Protein AF-A0AAW3I1F4-F1 (afdb_monomer_lite)

Foldseek 3Di:
DPDDDPPDDDDDPVVVVVVVVVLVPDPPRDDDDPVNVVPDDDDPDPPPPDPDPDPDDDD

Organism: NCBI:txid217203

pLDDT: mean 82.04, std 13.75, range [54.84, 96.81]

Radius of gyration: 16.67 Å; chains: 1; bounding box: 30×34×42 Å

Structure (mmCIF, N/CA/C/O backbone):
data_AF-A0AAW3I1F4-F1
#
_entry.id   AF-A0AAW3I1F4-F1
#
loop_
_atom_site.group_PDB
_atom_site.id
_atom_site.type_symbol
_atom_site.label_atom_id
_atom_site.label_alt_id
_atom_site.label_comp_id
_atom_site.label_asym_id
_atom_site.label_entity_id
_atom_site.label_seq_id
_atom_site.pdbx_PDB_ins_code
_atom_site.Cartn_x
_atom_site.Cartn_y
_atom_site.Cartn_z
_atom_site.occupancy
_atom_site.B_iso_or_equiv
_atom_site.auth_seq_id
_atom_site.auth_comp_id
_atom_site.auth_asym_id
_atom_site.auth_atom_id
_atom_site.pdbx_PDB_model_num
ATOM 1 N N . MET A 1 1 ? -15.444 -13.143 -7.148 1.00 54.84 1 MET A N 1
ATOM 2 C CA . MET A 1 1 ? -14.493 -13.065 -6.020 1.00 54.84 1 MET A CA 1
ATOM 3 C C . MET A 1 1 ? -14.900 -14.105 -4.989 1.00 54.84 1 MET A C 1
ATOM 5 O O . MET A 1 1 ? -16.096 -14.194 -4.720 1.00 54.84 1 MET A O 1
ATOM 9 N N . PRO A 1 2 ? -13.981 -14.952 -4.493 1.00 70.69 2 PRO A N 1
ATOM 10 C CA . PRO A 1 2 ? -14.307 -15.877 -3.413 1.00 70.69 2 PRO A CA 1
ATOM 11 C C . PRO A 1 2 ? -14.795 -15.089 -2.194 1.00 70.69 2 PRO A C 1
ATOM 13 O O . PRO A 1 2 ? -14.351 -13.967 -1.955 1.00 70.69 2 PRO A O 1
ATOM 16 N N . LYS A 1 3 ? -15.747 -15.659 -1.453 1.00 82.75 3 LYS A N 1
ATOM 17 C CA . LYS A 1 3 ? -16.279 -15.029 -0.242 1.00 82.75 3 LYS A CA 1
ATOM 18 C C . LYS A 1 3 ? -15.164 -14.947 0.800 1.00 82.75 3 LYS A C 1
ATOM 20 O O . LYS A 1 3 ? -14.484 -15.945 1.042 1.00 82.75 3 LYS A O 1
ATOM 25 N N . LEU A 1 4 ? -14.982 -13.767 1.390 1.00 86.06 4 LEU A N 1
ATOM 26 C CA . LEU A 1 4 ? -14.069 -13.573 2.514 1.00 86.06 4 LEU A CA 1
ATOM 27 C C . LEU A 1 4 ? -14.502 -14.462 3.688 1.00 86.06 4 LEU A C 1
ATOM 29 O O . LEU A 1 4 ? -15.691 -14.742 3.864 1.00 86.06 4 LEU A O 1
ATOM 33 N N . LYS A 1 5 ? -13.530 -14.931 4.475 1.00 87.81 5 LYS A N 1
ATOM 34 C CA . LYS A 1 5 ? -13.814 -15.735 5.668 1.00 87.81 5 LYS A CA 1
ATOM 35 C C . LYS A 1 5 ? -14.552 -14.876 6.697 1.00 87.81 5 LYS A C 1
ATOM 37 O O . LYS A 1 5 ? -14.343 -13.664 6.772 1.00 87.81 5 LYS A O 1
ATOM 42 N N . GLN A 1 6 ? -15.400 -15.504 7.502 1.00 85.88 6 GLN A N 1
ATOM 43 C CA . GLN A 1 6 ? -16.054 -14.817 8.612 1.00 85.88 6 GLN A CA 1
ATOM 44 C C . GLN A 1 6 ? -14.992 -14.260 9.573 1.00 85.88 6 GLN A C 1
ATOM 46 O O . GLN A 1 6 ? -14.015 -14.945 9.864 1.00 85.88 6 GLN A O 1
ATOM 51 N N . GLY A 1 7 ? -15.173 -13.015 10.019 1.00 86.38 7 GLY A N 1
ATOM 52 C CA . GLY A 1 7 ? -14.186 -12.305 10.839 1.00 86.38 7 GLY A CA 1
ATOM 53 C C . GLY A 1 7 ? -13.089 -11.584 10.048 1.00 86.38 7 GLY A C 1
ATOM 54 O O . GLY A 1 7 ? -12.178 -11.042 10.659 1.00 86.38 7 GLY A O 1
ATOM 55 N N . THR A 1 8 ? -13.153 -11.548 8.710 1.00 90.62 8 THR A N 1
ATOM 56 C CA . THR A 1 8 ? -12.222 -10.718 7.927 1.00 90.62 8 THR A CA 1
ATOM 57 C C . THR A 1 8 ? -12.486 -9.241 8.213 1.00 90.62 8 THR A C 1
ATOM 59 O O . THR A 1 8 ? -13.582 -8.750 7.943 1.00 90.62 8 THR A O 1
ATOM 62 N N . ILE A 1 9 ? -11.476 -8.544 8.728 1.00 91.19 9 ILE A N 1
ATOM 63 C CA . ILE A 1 9 ? -11.500 -7.098 8.950 1.00 91.19 9 ILE A CA 1
ATOM 64 C C . ILE A 1 9 ? -10.989 -6.429 7.677 1.00 91.19 9 ILE A C 1
ATOM 66 O O . ILE A 1 9 ? -9.917 -6.771 7.179 1.00 91.19 9 ILE A O 1
ATOM 70 N N . VAL A 1 10 ? -11.780 -5.509 7.133 1.00 91.94 10 VAL A N 1
ATOM 71 C CA . VAL A 1 10 ? -11.380 -4.665 6.004 1.00 91.94 10 VAL A CA 1
ATOM 72 C C . VAL A 1 10 ? -10.956 -3.316 6.583 1.00 91.94 10 VAL A C 1
ATOM 74 O O . VAL A 1 10 ? -11.736 -2.769 7.365 1.00 91.94 10 VAL A O 1
ATOM 77 N N . PRO A 1 11 ? -9.766 -2.793 6.235 1.00 93.00 11 PRO A N 1
ATOM 78 C CA . PRO A 1 11 ? -9.330 -1.484 6.701 1.00 93.00 11 PRO A CA 1
ATOM 79 C C . PRO A 1 11 ? -10.345 -0.392 6.361 1.00 93.00 11 PRO A C 1
ATOM 81 O O . PRO A 1 11 ? -10.993 -0.417 5.309 1.00 93.00 11 PRO A O 1
ATOM 84 N N . THR A 1 12 ? -10.466 0.589 7.246 1.00 96.06 12 THR A N 1
ATOM 85 C CA . THR A 1 12 ? -11.077 1.875 6.908 1.00 96.06 12 THR A CA 1
ATOM 86 C C . THR A 1 12 ? -10.215 2.616 5.886 1.00 96.06 12 THR A C 1
ATOM 88 O O . THR A 1 12 ? -9.052 2.280 5.670 1.00 96.06 12 THR A O 1
ATOM 91 N N . GLN A 1 13 ? -10.764 3.655 5.255 1.00 96.25 13 GLN A N 1
ATOM 92 C CA . GLN A 1 13 ? -10.006 4.448 4.284 1.00 96.25 13 GLN A CA 1
ATOM 93 C C . GLN A 1 13 ? -8.752 5.085 4.906 1.00 96.25 13 GLN A C 1
ATOM 95 O O . GLN A 1 13 ? -7.695 5.083 4.288 1.00 96.25 13 GLN A O 1
ATOM 100 N N . GLU A 1 14 ? -8.852 5.598 6.134 1.00 96.25 14 GLU A N 1
ATOM 101 C CA . GLU A 1 14 ? -7.709 6.185 6.840 1.00 96.25 14 GLU A CA 1
ATOM 102 C C . GLU A 1 14 ? -6.613 5.144 7.108 1.00 96.25 14 GLU A C 1
ATOM 104 O O . GLU A 1 14 ? -5.427 5.421 6.915 1.00 96.25 14 GLU A O 1
ATOM 109 N N . GLU A 1 15 ? -7.008 3.938 7.519 1.00 95.62 15 GLU A N 1
ATOM 110 C CA . GLU A 1 15 ? -6.085 2.826 7.747 1.00 95.62 15 GLU A CA 1
ATOM 111 C C . GLU A 1 15 ? -5.442 2.354 6.441 1.00 95.62 15 GLU A C 1
ATOM 113 O O . GLU A 1 15 ? -4.235 2.129 6.411 1.00 95.62 15 GLU A O 1
ATOM 118 N N . ASP A 1 16 ? -6.205 2.264 5.351 1.00 96.44 16 ASP A N 1
ATOM 119 C CA . ASP A 1 16 ? -5.684 1.922 4.025 1.00 96.44 16 ASP A CA 1
ATOM 120 C C . ASP A 1 16 ? -4.656 2.959 3.547 1.00 96.44 16 ASP A C 1
ATOM 122 O O . ASP A 1 16 ? -3.550 2.616 3.127 1.00 96.44 16 ASP A O 1
ATOM 126 N N . GLU A 1 17 ? -4.958 4.250 3.705 1.00 95.69 17 GLU A N 1
ATOM 127 C CA . GLU A 1 17 ? -4.021 5.331 3.401 1.00 95.69 17 GLU A CA 1
ATOM 128 C C . GLU A 1 17 ? -2.766 5.269 4.284 1.00 95.69 17 GLU A C 1
ATOM 130 O O . GLU A 1 17 ? -1.659 5.503 3.797 1.00 95.69 17 GLU A O 1
ATOM 135 N N . ALA A 1 18 ? -2.903 4.945 5.572 1.00 96.81 18 ALA A N 1
ATOM 136 C CA . ALA A 1 18 ? -1.768 4.780 6.474 1.00 96.81 18 ALA A CA 1
ATOM 137 C C . ALA A 1 18 ? -0.879 3.591 6.079 1.00 96.81 18 ALA A C 1
ATOM 139 O O . ALA A 1 18 ? 0.346 3.730 6.073 1.00 96.81 18 ALA A O 1
ATOM 140 N N . ILE A 1 19 ? -1.481 2.463 5.692 1.00 94.62 19 ILE A N 1
ATOM 141 C CA . ILE A 1 19 ? -0.779 1.284 5.172 1.00 94.62 19 ILE A CA 1
ATOM 142 C C . ILE A 1 19 ? -0.011 1.656 3.899 1.00 94.62 19 ILE A C 1
ATOM 144 O O . ILE A 1 19 ? 1.194 1.419 3.822 1.00 94.62 19 ILE A O 1
ATOM 148 N N . ASN A 1 20 ? -0.668 2.319 2.944 1.00 94.50 20 ASN A N 1
ATOM 149 C CA . ASN A 1 20 ? -0.048 2.743 1.687 1.00 94.50 20 ASN A CA 1
ATOM 150 C C . ASN A 1 20 ? 1.116 3.723 1.912 1.00 94.50 20 ASN A C 1
ATOM 152 O O . ASN A 1 20 ? 2.162 3.596 1.275 1.00 94.50 20 ASN A O 1
ATOM 156 N N . ARG A 1 21 ? 0.986 4.667 2.857 1.00 94.12 21 ARG A N 1
ATOM 157 C CA . ARG A 1 21 ? 2.0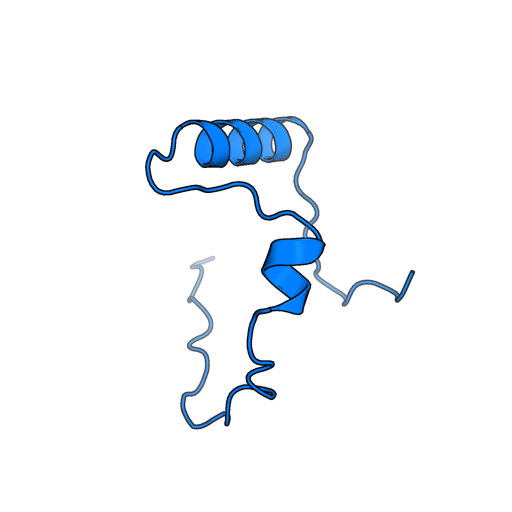96 5.555 3.250 1.00 94.12 21 ARG A CA 1
ATOM 158 C C . ARG A 1 21 ? 3.269 4.784 3.852 1.00 94.12 21 ARG A C 1
ATOM 160 O O . ARG A 1 21 ? 4.411 5.131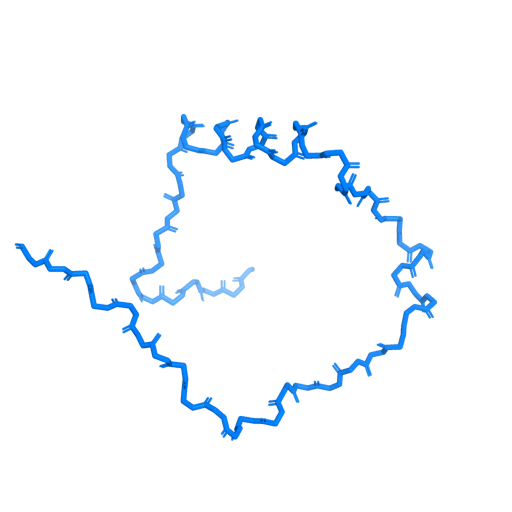 3.572 1.00 94.12 21 ARG A O 1
ATOM 167 N N . GLY A 1 22 ? 2.992 3.772 4.673 1.00 94.25 22 GLY A N 1
ATOM 168 C CA . GLY A 1 22 ? 4.019 2.919 5.269 1.00 94.25 22 GLY A CA 1
ATOM 169 C C . GLY A 1 22 ? 4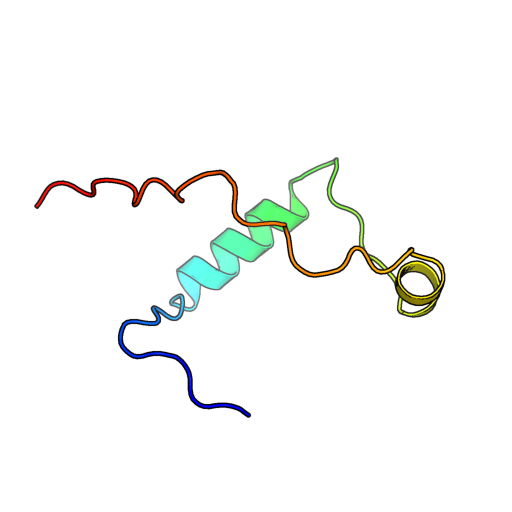.812 2.149 4.214 1.00 94.25 22 GLY A C 1
ATOM 170 O O . GLY A 1 22 ? 6.036 2.203 4.224 1.00 94.25 22 GLY A O 1
ATOM 171 N N . ILE A 1 23 ? 4.112 1.519 3.266 1.00 94.56 23 ILE A N 1
ATOM 172 C CA . ILE A 1 23 ? 4.717 0.793 2.137 1.00 94.56 23 ILE A CA 1
ATOM 173 C C . ILE A 1 23 ? 5.592 1.737 1.296 1.00 94.56 23 ILE A C 1
ATOM 175 O O . ILE A 1 23 ? 6.725 1.405 0.973 1.00 94.56 23 ILE A O 1
ATOM 179 N N . ALA A 1 24 ? 5.104 2.944 0.989 1.00 91.69 24 ALA A N 1
ATOM 180 C CA . ALA A 1 24 ? 5.846 3.918 0.185 1.00 91.69 24 ALA A CA 1
ATOM 181 C C . ALA A 1 24 ? 7.070 4.526 0.897 1.00 91.69 24 ALA A C 1
ATOM 183 O O . ALA A 1 24 ? 7.989 5.006 0.234 1.00 91.69 24 ALA A O 1
ATOM 184 N N . ALA A 1 25 ? 7.072 4.560 2.232 1.00 93.62 25 ALA A N 1
ATOM 185 C CA . ALA A 1 25 ? 8.186 5.074 3.028 1.00 93.62 25 ALA A CA 1
ATOM 186 C C . ALA A 1 25 ? 9.303 4.038 3.242 1.00 93.62 25 ALA A C 1
ATOM 188 O O . ALA A 1 25 ? 10.397 4.408 3.673 1.00 93.62 25 ALA A O 1
ATOM 189 N N . ASP A 1 26 ? 9.033 2.761 2.970 1.00 94.56 26 ASP A N 1
ATOM 190 C CA . ASP A 1 26 ? 9.996 1.681 3.129 1.00 94.56 26 ASP A CA 1
ATOM 191 C C . ASP A 1 26 ? 10.989 1.655 1.956 1.00 94.56 26 ASP A C 1
ATOM 193 O O . ASP A 1 26 ? 10.628 1.426 0.802 1.00 94.56 26 ASP A O 1
ATOM 197 N N . VAL A 1 27 ? 12.265 1.894 2.267 1.00 92.56 27 VAL A N 1
ATOM 198 C CA . VAL A 1 27 ? 13.367 1.946 1.292 1.00 92.56 27 VAL A CA 1
ATOM 199 C C . VAL A 1 27 ? 13.622 0.581 0.650 1.00 92.56 27 VAL A C 1
ATOM 201 O O . VAL A 1 27 ? 14.072 0.524 -0.494 1.00 92.56 27 VAL A O 1
ATOM 204 N N . ASP A 1 28 ? 13.320 -0.507 1.361 1.00 92.81 28 ASP A N 1
ATOM 205 C CA . ASP A 1 28 ? 13.531 -1.871 0.875 1.00 92.81 28 ASP A CA 1
ATOM 206 C C . ASP A 1 28 ? 12.321 -2.402 0.082 1.00 92.81 28 ASP A C 1
ATOM 208 O O . ASP A 1 28 ? 12.387 -3.477 -0.527 1.00 92.81 28 ASP A O 1
ATOM 212 N N . THR A 1 29 ? 11.216 -1.651 0.031 1.00 92.19 29 THR A N 1
ATOM 213 C CA . THR A 1 29 ? 10.042 -2.020 -0.762 1.00 92.19 29 THR A CA 1
ATOM 214 C C . THR A 1 29 ? 10.291 -1.776 -2.255 1.00 92.19 29 THR A C 1
ATOM 216 O O . THR A 1 29 ? 10.597 -0.669 -2.693 1.00 92.19 29 THR A O 1
ATOM 219 N N . CYS A 1 30 ? 10.126 -2.827 -3.067 1.00 87.38 30 CYS A N 1
ATOM 220 C CA . CYS A 1 30 ? 10.254 -2.781 -4.526 1.00 87.38 30 CYS A CA 1
ATOM 221 C C . CYS A 1 30 ? 8.945 -3.186 -5.216 1.00 87.38 30 CYS A C 1
ATOM 223 O O . CYS A 1 30 ? 8.345 -4.207 -4.877 1.00 87.38 30 CYS A O 1
ATOM 225 N N . GLU A 1 31 ? 8.557 -2.445 -6.254 1.00 88.25 31 GLU A N 1
ATOM 226 C CA . GLU A 1 31 ? 7.441 -2.811 -7.131 1.00 88.25 31 GLU A CA 1
ATOM 227 C C . GLU A 1 31 ? 7.849 -3.943 -8.088 1.00 88.25 31 GLU A C 1
AT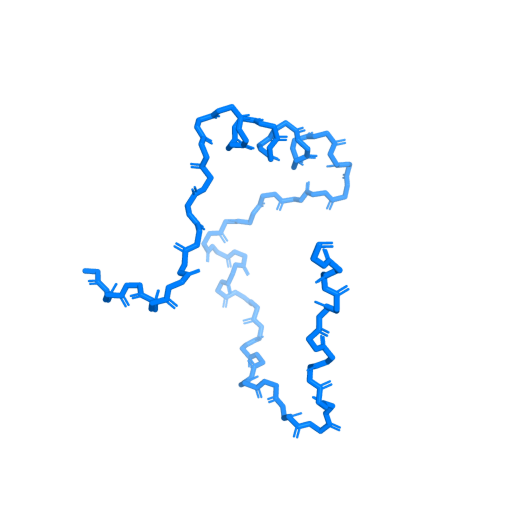OM 229 O O . GLU A 1 31 ? 8.863 -3.851 -8.783 1.00 88.25 31 GLU A O 1
ATOM 234 N N . LEU A 1 32 ? 7.056 -5.017 -8.149 1.00 88.69 32 LEU A N 1
ATOM 235 C CA . LEU A 1 32 ? 7.323 -6.177 -9.007 1.00 88.69 32 LEU A CA 1
ATOM 236 C C . LEU A 1 32 ? 6.436 -6.161 -10.253 1.00 88.69 32 LEU A C 1
ATOM 238 O O . LEU A 1 32 ? 5.208 -6.149 -10.159 1.00 88.69 32 LEU A O 1
ATOM 242 N N . SER A 1 33 ? 7.043 -6.249 -11.438 1.00 88.94 33 S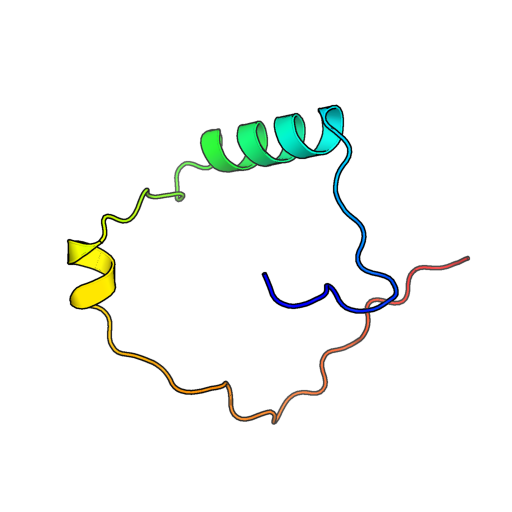ER A N 1
ATOM 243 C CA . SER A 1 33 ? 6.285 -6.409 -12.678 1.00 88.94 33 SER A CA 1
ATOM 244 C C . SER A 1 33 ? 5.824 -7.858 -12.875 1.00 88.94 33 SER A C 1
ATOM 246 O O . SER A 1 33 ? 6.375 -8.810 -12.316 1.00 88.94 33 SER A O 1
ATOM 248 N N . ALA A 1 34 ? 4.841 -8.066 -13.755 1.00 87.31 34 ALA A N 1
ATOM 249 C CA . ALA A 1 34 ? 4.386 -9.412 -14.113 1.00 87.31 34 ALA A CA 1
ATOM 250 C C . ALA A 1 34 ? 5.513 -10.294 -14.694 1.00 87.31 34 ALA A C 1
ATOM 252 O O . ALA A 1 34 ? 5.487 -11.518 -14.543 1.00 87.31 34 ALA A O 1
ATOM 253 N N . THR A 1 35 ? 6.506 -9.683 -15.347 1.00 87.94 35 THR A N 1
ATOM 254 C CA . THR A 1 35 ? 7.677 -10.386 -15.884 1.00 87.94 35 THR A CA 1
ATOM 255 C C . THR A 1 35 ? 8.583 -10.878 -14.760 1.00 87.94 35 THR A C 1
ATOM 257 O O . THR A 1 35 ? 9.021 -12.027 -14.807 1.00 87.94 35 THR A O 1
ATOM 260 N N . ASP A 1 36 ? 8.797 -10.061 -13.726 1.00 87.94 36 ASP A N 1
ATOM 261 C CA . ASP A 1 36 ? 9.618 -10.423 -12.563 1.00 87.94 36 ASP A CA 1
ATOM 262 C C . ASP A 1 36 ? 8.993 -11.597 -11.809 1.00 87.94 36 ASP A C 1
ATOM 264 O O . ASP A 1 36 ? 9.650 -12.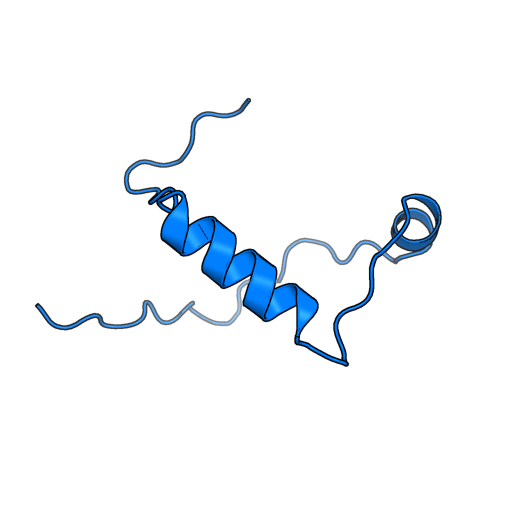606 -11.547 1.00 87.94 36 ASP A O 1
ATOM 268 N N . VAL A 1 37 ? 7.678 -11.531 -11.575 1.00 88.50 37 VAL A N 1
ATOM 269 C CA . VAL A 1 37 ? 6.917 -12.604 -10.919 1.00 88.50 37 VAL A CA 1
ATOM 270 C C . VAL A 1 37 ? 6.957 -13.906 -11.728 1.00 88.50 37 VAL A C 1
ATOM 272 O O . VAL A 1 37 ? 7.011 -14.994 -11.153 1.00 88.50 37 VAL A O 1
ATOM 275 N N . LYS A 1 38 ? 6.967 -13.833 -13.066 1.00 86.19 38 LYS A N 1
ATOM 276 C CA . LYS A 1 38 ? 7.024 -15.022 -13.936 1.00 86.19 38 LYS A CA 1
ATOM 277 C C . LYS A 1 38 ? 8.352 -15.774 -13.826 1.00 86.19 38 LYS A C 1
ATOM 279 O O . LYS A 1 38 ? 8.363 -16.995 -13.984 1.00 86.19 38 LYS A O 1
ATOM 284 N N . GLN A 1 39 ? 9.443 -15.060 -13.565 1.00 88.19 39 GLN A N 1
ATOM 285 C CA . GLN A 1 39 ? 10.780 -15.641 -13.427 1.00 88.19 39 GLN A CA 1
ATOM 286 C C . GLN A 1 39 ? 11.015 -16.246 -12.033 1.00 88.19 39 GLN A C 1
ATOM 288 O O . GLN A 1 39 ? 11.942 -17.038 -11.853 1.00 88.19 39 GLN A O 1
ATOM 293 N N . MET A 1 40 ? 10.176 -15.919 -11.045 1.00 86.56 40 MET A N 1
ATOM 294 C CA . MET A 1 40 ? 10.287 -16.461 -9.693 1.00 86.56 40 MET A CA 1
ATOM 295 C C . MET A 1 40 ? 9.858 -17.931 -9.625 1.00 86.56 40 MET A C 1
ATOM 297 O O . MET A 1 40 ? 8.854 -18.367 -10.195 1.00 86.56 40 MET A O 1
ATOM 301 N N . LYS A 1 41 ? 10.615 -18.724 -8.861 1.00 84.88 41 LYS A N 1
ATOM 302 C CA . LYS A 1 41 ? 10.277 -20.125 -8.609 1.00 84.88 41 LYS A CA 1
ATOM 303 C C . LYS A 1 41 ? 9.078 -20.200 -7.667 1.00 84.88 41 LYS A C 1
ATOM 305 O O . LYS A 1 41 ? 9.130 -19.698 -6.549 1.00 84.88 41 LYS A O 1
ATOM 310 N N . LYS A 1 42 ? 8.027 -20.910 -8.080 1.00 82.44 42 LYS A N 1
ATOM 311 C CA . LYS A 1 42 ? 6.897 -21.232 -7.202 1.00 82.44 42 LYS A CA 1
ATOM 312 C C . LYS A 1 42 ? 7.378 -22.134 -6.069 1.00 82.44 42 LYS A C 1
ATOM 314 O O . LYS A 1 42 ? 7.679 -23.309 -6.282 1.00 82.44 42 LYS A O 1
ATOM 319 N N . LEU A 1 43 ? 7.451 -21.580 -4.868 1.00 78.50 43 LEU A N 1
ATOM 320 C CA . LEU A 1 43 ? 7.568 -22.355 -3.646 1.00 78.50 43 LEU A CA 1
ATOM 321 C C . LEU A 1 43 ? 6.146 -22.829 -3.326 1.00 78.50 43 LEU A C 1
ATOM 323 O O . LEU A 1 43 ? 5.237 -22.013 -3.205 1.00 78.50 43 LEU A O 1
ATOM 327 N N . GLY A 1 44 ? 5.920 -24.145 -3.322 1.00 76.62 44 GLY A N 1
ATOM 328 C CA . GLY A 1 44 ? 4.624 -24.720 -2.949 1.00 76.62 44 GLY A CA 1
ATOM 329 C C . GLY A 1 44 ? 4.190 -24.279 -1.542 1.00 76.62 44 GLY A C 1
ATOM 330 O O . GLY A 1 44 ? 4.964 -23.619 -0.846 1.00 76.62 44 GLY A O 1
ATOM 331 N N . PRO A 1 45 ? 2.973 -24.637 -1.099 1.00 74.94 45 PRO A N 1
ATOM 332 C CA . PRO A 1 45 ? 2.488 -24.225 0.213 1.00 74.94 45 PRO A CA 1
ATOM 333 C C . PRO A 1 45 ? 3.517 -24.576 1.300 1.00 74.94 45 PRO A C 1
ATOM 335 O O . PRO A 1 45 ? 4.123 -25.656 1.232 1.00 74.94 45 PRO A O 1
ATOM 338 N N . PRO A 1 46 ? 3.746 -23.682 2.278 1.00 69.00 46 PRO A N 1
ATOM 339 C CA . PRO A 1 46 ? 4.672 -23.960 3.362 1.00 69.00 46 PRO A CA 1
ATOM 340 C C . PRO A 1 46 ? 4.267 -25.269 4.042 1.00 69.00 46 PRO A C 1
ATOM 342 O O . PRO A 1 46 ? 3.096 -25.492 4.356 1.00 69.00 46 PRO A O 1
ATOM 345 N N . LYS A 1 47 ? 5.240 -26.164 4.243 1.00 66.12 47 LYS A N 1
ATOM 346 C CA . LYS A 1 47 ? 5.033 -27.373 5.041 1.00 66.12 47 LYS A CA 1
ATOM 347 C C . LYS A 1 47 ? 4.775 -26.901 6.469 1.00 66.12 47 LYS A C 1
ATOM 349 O O . LYS A 1 47 ? 5.699 -26.418 7.117 1.00 66.12 47 LYS A O 1
ATOM 354 N N . ALA A 1 48 ? 3.527 -26.975 6.920 1.00 58.91 48 ALA A N 1
ATOM 355 C CA . ALA A 1 48 ? 3.126 -26.587 8.265 1.00 58.91 48 ALA A CA 1
ATOM 356 C C . ALA A 1 48 ? 3.831 -27.485 9.297 1.00 58.91 48 ALA A C 1
ATOM 358 O O . ALA A 1 48 ? 3.338 -28.553 9.639 1.00 58.91 48 ALA A O 1
ATOM 359 N N . ASN A 1 49 ? 5.021 -27.080 9.741 1.00 56.72 49 ASN A N 1
ATOM 360 C CA . ASN A 1 49 ? 5.742 -27.694 10.861 1.00 56.72 49 ASN A CA 1
ATOM 361 C C . ASN A 1 49 ? 5.931 -26.712 12.030 1.00 56.72 49 ASN A C 1
ATOM 363 O O . ASN A 1 49 ? 6.610 -27.024 13.001 1.00 56.72 49 ASN A O 1
ATOM 367 N N . VAL A 1 50 ? 5.335 -25.524 11.932 1.00 59.00 50 VAL A N 1
ATOM 368 C CA . VAL A 1 50 ? 5.271 -24.527 13.002 1.00 59.00 50 VAL A CA 1
ATOM 369 C C . VAL A 1 50 ? 3.800 -24.163 13.192 1.00 59.00 50 VAL A C 1
ATOM 371 O O . VAL A 1 50 ? 3.175 -23.716 12.226 1.00 59.00 50 VAL A O 1
ATOM 374 N N . PRO A 1 51 ? 3.219 -24.393 14.383 1.00 55.25 51 PRO A N 1
ATOM 375 C CA . PRO A 1 51 ? 1.940 -23.800 14.743 1.00 55.25 51 PRO A CA 1
ATOM 376 C C . PRO A 1 51 ? 2.051 -22.282 14.573 1.00 55.25 51 PRO A C 1
ATOM 378 O O . PRO A 1 51 ? 2.998 -21.682 15.077 1.00 55.25 51 PRO A O 1
ATOM 381 N N . GLN A 1 52 ? 1.125 -21.661 13.840 1.00 62.28 52 GLN A N 1
ATOM 382 C CA . GLN A 1 52 ? 0.983 -20.208 13.903 1.00 62.28 52 GLN A CA 1
ATOM 383 C C . GLN A 1 52 ? 0.533 -19.889 15.331 1.00 62.28 52 GLN A C 1
ATOM 385 O O . GLN A 1 52 ? -0.581 -20.252 15.704 1.00 62.28 52 GLN A O 1
ATOM 390 N N . GLU A 1 53 ? 1.405 -19.286 16.141 1.00 59.88 53 GLU A N 1
ATOM 391 C CA . GLU A 1 53 ? 0.973 -18.659 17.388 1.00 59.88 53 GLU A CA 1
ATOM 392 C C . GLU A 1 53 ? -0.059 -17.595 17.020 1.00 59.88 53 GLU A C 1
ATOM 394 O O . GLU A 1 53 ? 0.234 -16.631 16.310 1.00 59.88 53 GLU A O 1
ATOM 399 N N . GLU A 1 54 ? -1.299 -17.826 17.438 1.00 66.75 54 GLU A N 1
ATOM 400 C CA . GLU A 1 54 ? -2.342 -16.818 17.395 1.00 66.75 54 GLU A CA 1
ATOM 401 C C . GLU A 1 54 ? -1.901 -15.698 18.348 1.00 66.75 54 GLU A C 1
ATOM 403 O O . GLU A 1 54 ? -1.678 -15.974 19.532 1.00 66.75 54 GLU A O 1
ATOM 408 N N . PRO A 1 55 ? -1.682 -14.459 17.869 1.00 58.41 55 PRO A N 1
ATOM 409 C CA . PRO A 1 55 ? -1.280 -13.380 18.753 1.00 58.41 55 PRO A CA 1
ATOM 410 C C . PRO A 1 55 ? -2.397 -13.166 19.777 1.00 58.41 55 PRO A C 1
ATOM 412 O O . PRO A 1 55 ? -3.519 -12.814 19.422 1.00 58.41 55 PRO A O 1
ATOM 415 N N . HIS A 1 56 ? -2.093 -13.409 21.052 1.00 55.78 56 HIS A N 1
ATOM 416 C CA . HIS A 1 56 ? -3.004 -13.162 22.163 1.00 55.78 56 HIS A CA 1
ATOM 417 C C . HIS A 1 56 ? -3.269 -11.654 22.262 1.00 55.78 56 HIS A C 1
ATOM 419 O O . HIS A 1 56 ? -2.464 -10.906 22.821 1.00 55.78 56 HIS A O 1
ATOM 425 N N . ILE A 1 57 ? -4.400 -11.200 21.724 1.00 65.00 57 ILE A N 1
ATOM 426 C CA . ILE A 1 57 ? -4.897 -9.836 21.917 1.00 65.00 57 ILE A CA 1
ATOM 427 C C . ILE A 1 57 ? -5.669 -9.829 23.248 1.00 65.00 57 ILE A C 1
ATOM 429 O O . ILE A 1 57 ? -6.703 -10.492 23.333 1.00 65.00 57 ILE A O 1
ATOM 433 N N . PRO A 1 58 ? -5.178 -9.162 24.311 1.00 58.88 58 PRO A N 1
ATOM 434 C CA . PRO A 1 58 ? -5.918 -9.072 25.566 1.00 58.88 58 PRO A CA 1
ATOM 435 C C . PRO A 1 58 ? -7.213 -8.260 25.388 1.00 58.88 58 PRO A C 1
ATOM 437 O O . PRO A 1 58 ? -7.233 -7.283 24.639 1.00 58.88 58 PRO A O 1
ATOM 440 N N . HIS A 1 59 ? -8.267 -8.711 26.076 1.00 61.09 59 HIS A N 1
ATOM 441 C CA . HIS A 1 59 ? -9.614 -8.126 26.108 1.00 61.09 59 HIS A CA 1
ATOM 442 C C . HIS A 1 59 ? -9.687 -6.778 26.828 1.00 61.09 59 HIS A C 1
ATOM 444 O O . HIS A 1 59 ? -8.955 -6.604 27.830 1.00 61.09 59 HIS A O 1
#

Secondary structure (DSSP, 8-state):
-PPPPTTPPPPPHHHHHHHHHHHHH-TT--PPPHHHHHHS----S----S---------

Sequence (59 aa):
MPKLKQGTIVPTQEEDEAINRGIAADVDTCELSATDVKQMKKLGPPKANVPQEEPHIPH